Protein AF-A0A8H3EXA6-F1 (afdb_monomer_lite)

Structure (mmCIF, N/CA/C/O backbone):
data_AF-A0A8H3EXA6-F1
#
_entry.id   AF-A0A8H3EXA6-F1
#
loop_
_atom_site.group_PDB
_atom_site.id
_atom_site.type_symbol
_atom_site.label_atom_id
_atom_site.label_alt_id
_atom_site.label_comp_id
_atom_site.label_asym_id
_atom_site.label_entity_id
_atom_site.label_seq_id
_atom_site.pdbx_PDB_ins_code
_atom_site.Cartn_x
_atom_site.Cartn_y
_atom_site.Cartn_z
_atom_site.occupancy
_atom_site.B_iso_or_equiv
_atom_site.auth_seq_id
_atom_site.auth_comp_id
_atom_site.auth_asym_id
_atom_site.auth_atom_id
_atom_site.pdbx_PDB_model_num
ATOM 1 N N . MET A 1 1 ? -8.637 46.017 -9.988 1.00 71.31 1 MET A N 1
ATOM 2 C CA . MET A 1 1 ? -8.232 44.598 -10.083 1.00 71.31 1 MET A CA 1
ATOM 3 C C . MET A 1 1 ? -7.033 44.408 -9.178 1.00 71.31 1 MET A C 1
ATOM 5 O O . MET A 1 1 ? -6.119 45.216 -9.263 1.00 71.31 1 MET A O 1
ATOM 9 N N . VAL A 1 2 ? -7.068 43.438 -8.267 1.00 76.19 2 VAL A N 1
ATOM 10 C CA . VAL A 1 2 ? -5.935 43.181 -7.367 1.00 76.19 2 VAL A CA 1
ATOM 11 C C . VAL A 1 2 ? -4.898 42.366 -8.150 1.00 76.19 2 VAL A C 1
ATOM 13 O O . VAL A 1 2 ? -5.297 41.409 -8.817 1.00 76.19 2 VAL A O 1
ATOM 16 N N . PRO A 1 3 ? -3.605 42.734 -8.146 1.00 82.25 3 PRO A N 1
ATOM 17 C CA . PRO A 1 3 ? -2.588 41.940 -8.822 1.00 82.25 3 PRO A CA 1
ATOM 18 C C . PRO A 1 3 ? -2.504 40.550 -8.184 1.00 82.25 3 PRO A C 1
ATOM 20 O O . PRO A 1 3 ? -2.522 40.419 -6.962 1.00 82.25 3 PRO A O 1
ATOM 23 N N . VAL A 1 4 ? -2.382 39.509 -9.015 1.00 78.12 4 VAL A N 1
ATOM 24 C CA . VAL A 1 4 ? -2.329 38.100 -8.574 1.00 78.12 4 VAL A CA 1
ATOM 25 C C . VAL A 1 4 ? -1.235 37.872 -7.525 1.00 78.12 4 VAL A C 1
ATOM 27 O O . VAL A 1 4 ? -1.419 37.081 -6.608 1.00 78.12 4 VAL A O 1
ATOM 30 N N . ALA A 1 5 ? -0.132 38.620 -7.598 1.00 75.12 5 ALA A N 1
ATOM 31 C CA . ALA A 1 5 ? 0.960 38.554 -6.630 1.00 75.12 5 ALA A CA 1
ATOM 32 C C . ALA A 1 5 ? 0.529 38.876 -5.185 1.00 75.12 5 ALA A C 1
ATOM 34 O O . ALA A 1 5 ? 1.100 38.325 -4.252 1.00 75.12 5 ALA A O 1
ATOM 35 N N . SER A 1 6 ? -0.495 39.711 -4.986 1.00 77.88 6 SER A N 1
ATOM 36 C CA . SER A 1 6 ? -1.041 40.023 -3.656 1.00 77.88 6 SER A CA 1
ATOM 37 C C . SER A 1 6 ? -2.004 38.957 -3.125 1.00 77.88 6 SER A C 1
ATOM 39 O O . SER A 1 6 ? -2.400 39.026 -1.966 1.00 77.88 6 SER A O 1
ATOM 41 N N . LEU A 1 7 ? -2.393 37.986 -3.959 1.00 82.56 7 LEU A N 1
ATOM 42 C CA . LEU A 1 7 ? -3.154 36.799 -3.551 1.00 82.56 7 LEU A CA 1
ATOM 43 C C . LEU A 1 7 ? -2.235 35.641 -3.134 1.00 82.56 7 LEU A C 1
ATOM 45 O O . LEU A 1 7 ? -2.719 34.622 -2.645 1.00 82.56 7 LEU A O 1
ATOM 49 N N . LEU A 1 8 ? -0.924 35.770 -3.355 1.00 84.75 8 LEU A N 1
ATOM 50 C CA . LEU A 1 8 ? 0.058 34.774 -2.949 1.00 84.75 8 LEU A CA 1
ATOM 51 C C . LEU A 1 8 ? 0.573 35.090 -1.546 1.00 84.75 8 LEU A C 1
ATOM 53 O O . LEU A 1 8 ? 0.820 36.242 -1.194 1.00 84.75 8 LEU A O 1
ATOM 57 N N . ASN A 1 9 ? 0.770 34.038 -0.754 1.00 81.44 9 ASN A N 1
ATOM 58 C CA . ASN A 1 9 ? 1.455 34.156 0.525 1.00 81.44 9 ASN A CA 1
ATOM 59 C C . ASN A 1 9 ? 2.900 34.629 0.286 1.00 81.44 9 ASN A C 1
ATOM 61 O O . ASN A 1 9 ? 3.540 34.139 -0.652 1.00 81.44 9 ASN A O 1
ATOM 65 N N . PRO A 1 10 ? 3.427 35.555 1.108 1.00 79.56 10 PRO A N 1
ATOM 66 C CA . PRO A 1 10 ? 4.799 36.024 0.965 1.00 79.56 10 PRO A CA 1
ATOM 67 C C . PRO A 1 10 ? 5.767 34.842 1.053 1.00 79.56 10 PRO A C 1
ATOM 69 O O . PRO A 1 10 ? 5.550 33.906 1.828 1.00 79.56 10 PRO A O 1
ATOM 72 N N . ALA A 1 11 ? 6.830 34.884 0.246 1.00 69.69 11 ALA A N 1
ATOM 73 C CA . ALA A 1 11 ? 7.863 33.861 0.288 1.00 69.69 11 ALA A CA 1
ATOM 74 C C . ALA A 1 11 ? 8.420 33.768 1.720 1.00 69.69 11 ALA A C 1
ATOM 76 O O . ALA A 1 11 ? 8.710 34.810 2.320 1.00 69.69 11 ALA A O 1
ATOM 77 N N . PRO A 1 12 ? 8.548 32.556 2.293 1.00 71.00 12 PRO A N 1
ATOM 78 C CA . PRO A 1 12 ? 9.192 32.415 3.586 1.00 71.00 12 PRO A CA 1
ATOM 79 C C . PRO A 1 12 ? 10.619 32.971 3.483 1.00 71.00 12 PRO A C 1
ATOM 81 O O . PRO A 1 12 ? 11.254 32.803 2.435 1.00 71.00 12 PRO A O 1
ATOM 84 N N . PRO A 1 13 ? 11.132 33.638 4.534 1.00 69.06 13 PRO A N 1
ATOM 85 C CA . PRO A 1 13 ? 12.526 34.049 4.553 1.00 69.06 13 PRO A CA 1
ATOM 86 C C . PRO A 1 13 ? 13.393 32.816 4.286 1.00 69.06 13 PRO A C 1
ATOM 88 O O . PRO A 1 13 ? 13.148 31.742 4.839 1.00 69.06 13 PRO A O 1
ATOM 91 N N . SER A 1 14 ? 14.352 32.965 3.375 1.00 58.19 14 SER A N 1
ATOM 92 C CA . SER A 1 14 ? 15.319 31.935 3.011 1.00 58.19 14 SER A CA 1
ATOM 93 C C . SER A 1 14 ? 15.892 31.289 4.272 1.00 58.19 14 SER A C 1
ATOM 95 O O . SER A 1 14 ? 16.353 31.992 5.169 1.00 58.19 14 SER A O 1
ATOM 97 N N . PHE A 1 15 ? 15.809 29.956 4.337 1.00 57.06 15 PHE A N 1
ATOM 98 C CA . PHE A 1 15 ? 16.314 29.105 5.415 1.00 57.06 15 PHE A CA 1
ATOM 99 C C . PHE A 1 15 ? 17.844 29.199 5.517 1.00 57.06 15 PHE A C 1
ATOM 101 O O . PHE A 1 15 ? 18.567 28.277 5.152 1.00 57.06 15 PHE A O 1
ATOM 108 N N . GLU A 1 16 ? 18.350 30.312 6.021 1.00 53.56 16 GLU A N 1
ATOM 109 C CA . GLU A 1 16 ? 19.692 30.401 6.576 1.00 53.56 16 GLU A CA 1
ATOM 110 C C . GLU A 1 16 ? 19.510 30.189 8.083 1.00 53.56 16 GLU A C 1
ATOM 112 O O . GLU A 1 16 ? 18.980 31.055 8.774 1.00 53.56 16 GLU A O 1
ATOM 117 N N . SER A 1 17 ? 19.896 29.011 8.580 1.00 52.22 17 SER A N 1
ATOM 118 C CA . SER A 1 17 ? 19.730 28.539 9.966 1.00 52.22 17 SER A CA 1
ATOM 119 C C . SER A 1 17 ? 18.409 27.810 10.257 1.00 52.22 17 SER A C 1
ATOM 121 O O . SER A 1 17 ? 17.435 28.349 10.783 1.00 52.22 17 SER A O 1
ATOM 123 N N . PHE A 1 18 ? 18.398 26.508 9.961 1.00 50.44 18 PHE A N 1
ATOM 124 C CA . PHE A 1 18 ? 17.540 25.583 10.696 1.00 50.44 18 PHE A CA 1
ATOM 125 C C . PHE A 1 18 ? 17.992 25.588 12.167 1.00 50.44 18 PHE A C 1
ATOM 127 O O . PHE A 1 18 ? 19.180 25.375 12.411 1.00 50.44 18 PHE A O 1
ATOM 134 N N . PRO A 1 19 ? 17.104 25.797 13.155 1.00 49.91 19 PRO A N 1
ATOM 135 C CA . PRO A 1 19 ? 17.483 25.622 14.549 1.00 49.91 19 PRO A CA 1
ATOM 136 C C . PRO A 1 19 ? 17.874 24.158 14.779 1.00 49.91 19 PRO A C 1
ATOM 138 O O . PRO A 1 19 ? 17.102 23.240 14.495 1.00 49.91 19 PRO A O 1
ATOM 141 N N . GLU A 1 20 ? 19.093 23.949 15.270 1.00 48.94 20 GLU A N 1
ATOM 142 C CA . GLU A 1 20 ? 19.614 22.648 15.674 1.00 48.94 20 GLU A CA 1
ATOM 143 C C . GLU A 1 20 ? 18.756 22.118 16.830 1.00 48.94 20 GLU A C 1
ATOM 145 O O . GLU A 1 20 ? 18.768 22.643 17.945 1.00 48.94 20 GLU A O 1
ATOM 150 N N . TYR A 1 21 ? 17.927 21.112 16.550 1.00 54.78 21 TYR A N 1
ATOM 151 C CA . TYR A 1 21 ? 17.109 20.480 17.577 1.00 54.78 21 TYR A CA 1
ATOM 152 C C . TYR A 1 21 ? 18.024 19.661 18.497 1.00 54.78 21 TYR A C 1
ATOM 154 O O . TYR A 1 21 ? 18.748 18.796 17.997 1.00 54.78 21 TYR A O 1
ATOM 162 N N . PRO A 1 22 ? 17.990 19.857 19.829 1.00 55.69 22 PRO A N 1
ATOM 163 C CA . PRO A 1 22 ? 18.789 19.041 20.728 1.00 55.69 22 PRO A CA 1
ATOM 164 C C . PRO A 1 22 ? 18.318 17.584 20.656 1.00 55.69 22 PRO A C 1
ATOM 166 O O . PRO A 1 22 ? 17.156 17.267 20.925 1.00 55.69 22 PRO A O 1
ATOM 169 N N . THR A 1 23 ? 19.236 16.686 20.301 1.00 56.25 23 THR A N 1
ATOM 170 C CA . THR A 1 23 ? 19.060 15.234 20.424 1.00 56.25 23 THR A CA 1
ATOM 171 C C . THR A 1 23 ? 18.656 14.885 21.861 1.00 56.25 23 THR A C 1
ATOM 173 O O . THR A 1 23 ? 19.357 15.287 22.794 1.00 56.25 23 THR A O 1
ATOM 176 N N . PRO A 1 24 ? 17.561 14.137 22.090 1.00 52.22 24 PRO A N 1
ATOM 177 C CA . PRO A 1 24 ? 17.195 13.731 23.440 1.00 52.22 24 PRO A CA 1
ATOM 178 C C . PRO A 1 24 ? 18.266 12.784 24.014 1.00 52.22 24 PRO A C 1
ATOM 180 O O . PRO A 1 24 ? 18.780 11.929 23.287 1.00 52.22 24 PRO A O 1
ATOM 183 N N . PRO A 1 25 ? 18.611 12.895 25.310 1.00 51.09 25 PRO A N 1
ATOM 184 C CA . PRO A 1 25 ? 19.622 12.041 25.912 1.00 51.09 25 PRO A CA 1
ATOM 185 C C . PRO A 1 25 ? 19.154 10.582 25.925 1.00 51.09 25 PRO A C 1
ATOM 187 O O . PRO A 1 25 ? 18.047 10.256 26.357 1.00 51.09 25 PRO A O 1
ATOM 190 N N . PHE A 1 26 ? 20.034 9.695 25.465 1.00 52.53 26 PHE A N 1
ATOM 191 C CA . PHE A 1 26 ? 19.864 8.248 25.524 1.00 52.53 26 PHE A CA 1
ATOM 192 C C . PHE A 1 26 ? 19.722 7.822 26.999 1.00 52.53 26 PHE A C 1
ATOM 194 O O . PHE A 1 26 ? 20.678 7.915 27.774 1.00 52.53 26 PHE A O 1
ATOM 201 N N . MET A 1 27 ? 18.531 7.386 27.425 1.00 51.19 27 MET A N 1
ATOM 202 C CA . MET A 1 27 ? 18.330 6.878 28.787 1.00 51.19 27 MET A CA 1
ATOM 203 C C . MET A 1 27 ? 19.130 5.583 28.974 1.00 51.19 27 MET A C 1
ATOM 205 O O . MET A 1 27 ? 18.858 4.564 28.340 1.00 51.19 27 MET A O 1
ATOM 209 N N . LYS A 1 28 ? 20.114 5.605 29.875 1.00 49.97 28 LYS A N 1
ATOM 210 C CA . LYS A 1 28 ? 20.800 4.398 30.346 1.00 49.97 28 LYS A CA 1
ATOM 211 C C . LYS A 1 28 ? 19.838 3.630 31.258 1.00 49.97 28 LYS A C 1
ATOM 213 O O . LYS A 1 28 ? 19.531 4.088 32.356 1.00 49.97 28 LYS A O 1
ATOM 218 N N . TYR A 1 29 ? 19.348 2.476 30.811 1.00 46.06 29 TYR A N 1
ATOM 219 C CA . TYR A 1 29 ? 18.525 1.598 31.643 1.00 46.06 29 TYR A CA 1
ATOM 220 C C . TYR A 1 29 ? 19.384 0.962 32.744 1.00 46.06 29 TYR A C 1
ATOM 222 O O . TYR A 1 29 ? 20.254 0.133 32.478 1.00 46.06 29 TYR A O 1
ATOM 230 N N . SER A 1 30 ? 19.134 1.370 33.988 1.00 49.12 30 SER A N 1
ATOM 231 C CA . SER A 1 30 ? 19.642 0.710 35.191 1.00 49.12 30 SER A CA 1
ATOM 232 C C . SER A 1 30 ? 19.033 -0.692 35.297 1.00 49.12 30 SER A C 1
ATOM 234 O O . SER A 1 30 ? 17.814 -0.849 35.220 1.00 49.12 30 SER A O 1
ATOM 236 N N . LYS A 1 31 ? 19.872 -1.724 35.451 1.00 52.12 31 LYS A N 1
ATOM 237 C CA . LYS A 1 31 ? 19.420 -3.096 35.713 1.00 52.12 31 LYS A CA 1
ATOM 238 C C . LYS A 1 31 ? 18.957 -3.184 37.167 1.00 52.12 31 LYS A C 1
ATOM 240 O O . LYS A 1 31 ? 19.785 -3.298 38.065 1.00 52.12 31 LYS A O 1
ATOM 245 N N . GLN A 1 32 ? 17.649 -3.147 37.396 1.00 45.94 32 GLN A N 1
ATOM 246 C CA . GLN A 1 32 ? 17.049 -3.519 38.678 1.00 45.94 32 GLN A CA 1
ATOM 247 C C . GLN A 1 32 ? 16.151 -4.754 38.516 1.00 45.94 32 GLN A C 1
ATOM 249 O O . GLN A 1 32 ? 15.591 -5.001 37.450 1.00 45.94 32 GLN A O 1
ATOM 254 N N . SER A 1 33 ? 16.144 -5.552 39.583 1.00 53.28 33 SER A N 1
ATOM 255 C CA . SER A 1 33 ? 15.627 -6.914 39.775 1.00 53.28 33 SER A CA 1
ATOM 256 C C . SER A 1 33 ? 14.173 -7.154 39.321 1.00 53.28 33 SER A C 1
ATOM 258 O O . SER A 1 33 ? 13.405 -6.204 39.166 1.00 53.28 33 SER A O 1
ATOM 260 N N . PRO A 1 34 ? 13.763 -8.423 39.094 1.00 48.34 34 PRO A N 1
ATOM 261 C CA . PRO A 1 34 ? 12.475 -8.718 38.474 1.00 48.34 34 PRO A CA 1
ATOM 262 C C . PRO A 1 34 ? 11.301 -8.507 39.454 1.00 48.34 34 PRO A C 1
ATOM 264 O O . PRO A 1 34 ? 11.339 -9.045 40.562 1.00 48.34 34 PRO A O 1
ATOM 267 N N . PRO A 1 35 ? 10.237 -7.774 39.065 1.00 49.78 35 PRO A N 1
ATOM 268 C CA . PRO A 1 35 ? 8.983 -7.715 39.814 1.00 49.78 35 PRO A CA 1
ATOM 269 C C . PRO A 1 35 ? 8.056 -8.908 39.472 1.00 49.78 35 PRO A C 1
ATOM 271 O O . PRO A 1 35 ? 8.279 -9.588 38.465 1.00 49.78 35 PRO A O 1
ATOM 274 N N . PRO A 1 36 ? 7.013 -9.180 40.285 1.00 50.16 36 PRO A N 1
ATOM 275 C CA . PRO A 1 36 ? 6.183 -10.379 40.163 1.00 50.16 36 PRO A CA 1
ATOM 276 C C . PRO A 1 36 ? 5.363 -10.405 38.865 1.00 50.16 36 PRO A C 1
ATOM 278 O O . PRO A 1 36 ? 4.999 -9.361 38.321 1.00 50.16 36 PRO A O 1
ATOM 281 N N . LEU A 1 37 ? 5.055 -11.623 38.408 1.00 59.06 37 LEU A N 1
ATOM 282 C CA . LEU A 1 37 ? 4.316 -11.972 37.188 1.00 59.06 37 LEU A CA 1
ATOM 283 C C . LEU A 1 37 ? 3.014 -11.164 37.026 1.00 59.06 37 LEU A C 1
ATOM 285 O O . LEU A 1 37 ? 1.961 -11.526 37.546 1.00 59.06 37 LEU A O 1
ATOM 289 N N . ALA A 1 38 ? 3.081 -10.074 36.262 1.00 57.44 38 ALA A N 1
ATOM 290 C CA . ALA A 1 38 ? 1.904 -9.380 35.755 1.00 57.44 38 ALA A CA 1
ATOM 291 C C . ALA A 1 38 ? 1.280 -10.184 34.594 1.00 57.44 38 ALA A C 1
ATOM 293 O O . ALA A 1 38 ? 2.021 -10.806 33.825 1.00 57.44 38 ALA A O 1
ATOM 294 N N . PRO A 1 39 ? -0.057 -10.151 34.414 1.00 57.31 39 PRO A N 1
ATOM 295 C CA . PRO A 1 39 ? -0.713 -10.784 33.270 1.00 57.31 39 PRO A CA 1
ATOM 296 C C . PRO A 1 39 ? -0.122 -10.248 31.957 1.00 57.31 39 PRO A C 1
ATOM 298 O O . PRO A 1 39 ? 0.279 -9.077 31.913 1.00 57.31 39 PRO A O 1
ATOM 301 N N . PRO A 1 40 ? -0.056 -11.062 30.883 1.00 55.97 40 PRO A N 1
ATOM 302 C CA . PRO A 1 40 ? 0.601 -10.668 29.646 1.00 55.97 40 PRO A CA 1
ATOM 303 C C . PRO A 1 40 ? -0.062 -9.401 29.109 1.00 55.97 40 PRO A C 1
ATOM 305 O O . PRO A 1 40 ? -1.196 -9.409 28.623 1.00 55.97 40 PRO A O 1
ATOM 308 N N . LYS A 1 41 ? 0.654 -8.277 29.224 1.00 60.09 41 LYS A N 1
ATOM 309 C CA . LYS A 1 41 ? 0.274 -7.026 28.576 1.00 60.09 41 LYS A CA 1
ATOM 310 C C . LYS A 1 41 ? 0.197 -7.348 27.092 1.00 60.09 41 LYS A C 1
ATOM 312 O O . LYS A 1 41 ? 1.217 -7.702 26.507 1.00 60.09 41 LYS A O 1
ATOM 317 N N . LYS A 1 42 ? -1.001 -7.249 26.501 1.00 61.06 42 LYS A N 1
ATOM 318 C CA . LYS A 1 42 ? -1.195 -7.352 25.049 1.00 61.06 42 LYS A CA 1
ATOM 319 C C . LYS A 1 42 ? -0.138 -6.463 24.406 1.00 61.06 42 LYS A C 1
ATOM 321 O O . LYS A 1 42 ? -0.187 -5.243 24.581 1.00 61.06 42 LYS A O 1
ATOM 326 N N . GLN A 1 43 ? 0.859 -7.073 23.765 1.00 59.25 43 GLN A N 1
ATOM 327 C CA . GLN A 1 43 ? 1.923 -6.323 23.121 1.00 59.25 43 GLN A CA 1
ATOM 328 C C . GLN A 1 43 ? 1.241 -5.399 22.120 1.00 59.25 43 GLN A C 1
ATOM 330 O O . GLN A 1 43 ? 0.536 -5.853 21.218 1.00 59.25 43 GLN A O 1
ATOM 335 N N . LYS A 1 44 ? 1.375 -4.087 22.340 1.00 57.81 44 LYS A N 1
ATOM 336 C CA . LYS A 1 44 ? 0.961 -3.093 21.359 1.00 57.81 44 LYS A CA 1
ATOM 337 C C . LYS A 1 44 ? 1.806 -3.380 20.129 1.00 57.81 44 LYS A C 1
ATOM 339 O O . LYS A 1 44 ? 2.991 -3.067 20.121 1.00 57.81 44 LYS A O 1
ATOM 344 N N . MET A 1 45 ? 1.194 -4.038 19.149 1.00 51.97 45 MET A N 1
ATOM 345 C CA . MET A 1 45 ? 1.766 -4.239 17.825 1.00 51.97 45 MET A CA 1
ATOM 346 C C . MET A 1 45 ? 2.312 -2.881 17.387 1.00 51.97 45 MET A C 1
ATOM 348 O O . MET A 1 45 ? 1.576 -1.886 17.396 1.00 51.97 45 MET A O 1
ATOM 352 N N . SER A 1 46 ? 3.615 -2.807 17.124 1.00 56.56 46 SER A N 1
ATOM 353 C CA . SER A 1 46 ? 4.226 -1.574 16.652 1.00 56.56 46 SER A CA 1
ATOM 354 C C . SER A 1 46 ? 3.490 -1.157 15.382 1.00 56.56 46 SER A C 1
ATOM 356 O O . SER A 1 46 ? 3.248 -1.956 14.479 1.00 56.56 46 SER A O 1
ATOM 358 N N . LYS A 1 47 ? 3.080 0.110 15.320 1.00 60.19 47 LYS A N 1
ATOM 359 C CA . LYS A 1 47 ? 2.268 0.642 14.216 1.00 60.19 47 LYS A CA 1
ATOM 360 C C . LYS A 1 47 ? 2.977 0.559 12.850 1.00 60.19 47 LYS A C 1
ATOM 362 O O . LYS A 1 47 ? 2.330 0.756 11.830 1.00 60.19 47 LYS A O 1
ATOM 367 N N . ALA A 1 48 ? 4.278 0.259 12.859 1.00 55.91 48 ALA A N 1
ATOM 368 C CA . ALA A 1 48 ? 5.153 0.130 11.701 1.00 55.91 48 ALA A CA 1
ATOM 369 C C . ALA A 1 48 ? 5.247 -1.298 11.127 1.00 55.91 48 ALA A C 1
ATOM 371 O O . ALA A 1 48 ? 5.745 -1.457 10.020 1.00 55.91 48 ALA A O 1
ATOM 372 N N . ALA A 1 49 ? 4.779 -2.337 11.829 1.00 65.12 49 ALA A N 1
ATOM 373 C CA . ALA A 1 49 ? 4.845 -3.698 11.299 1.00 65.12 49 ALA A CA 1
ATOM 374 C C . ALA A 1 49 ? 3.669 -3.967 10.345 1.00 65.12 49 ALA A C 1
ATOM 376 O O . ALA A 1 49 ? 2.500 -3.983 10.753 1.00 65.12 49 ALA A O 1
ATOM 377 N N . ALA A 1 50 ? 3.967 -4.205 9.067 1.00 72.25 50 ALA A N 1
ATOM 378 C CA . ALA A 1 50 ? 2.972 -4.614 8.087 1.00 72.25 50 ALA A CA 1
ATOM 379 C C . ALA A 1 50 ? 2.432 -6.014 8.436 1.00 72.25 50 ALA A C 1
ATOM 381 O O . ALA A 1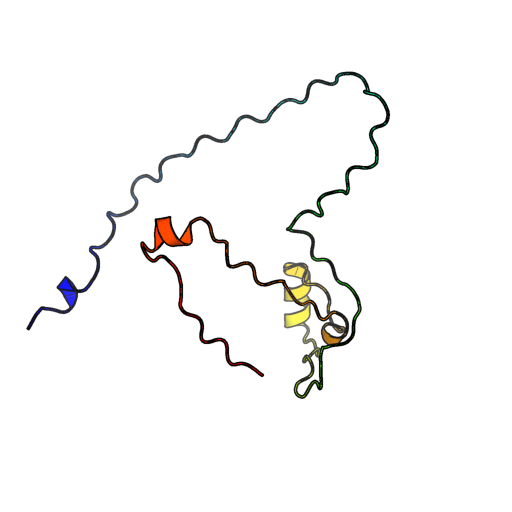 50 ? 3.092 -7.029 8.252 1.00 72.25 50 ALA A O 1
ATOM 382 N N . THR A 1 51 ? 1.223 -6.078 9.003 1.00 82.69 51 THR A N 1
ATOM 383 C CA . THR A 1 51 ? 0.530 -7.354 9.251 1.00 82.69 51 THR A CA 1
ATOM 384 C C . THR A 1 51 ? -0.289 -7.749 8.028 1.00 82.69 51 THR A C 1
ATOM 386 O O . THR A 1 51 ? -1.260 -7.049 7.703 1.00 82.69 51 THR A O 1
ATOM 389 N N . PHE A 1 52 ? 0.075 -8.870 7.409 1.00 86.12 52 PHE A N 1
ATOM 390 C CA . PHE A 1 52 ? -0.632 -9.488 6.290 1.00 86.12 52 PHE A CA 1
ATOM 391 C C . PHE A 1 52 ? -1.496 -10.637 6.808 1.00 86.12 52 PHE A C 1
ATOM 393 O O . PHE A 1 52 ? -0.988 -11.637 7.307 1.00 86.12 52 PHE A O 1
ATOM 400 N N . VAL A 1 53 ? -2.816 -10.481 6.723 1.00 89.00 53 VAL A N 1
ATOM 401 C CA . VAL A 1 53 ? -3.781 -11.513 7.122 1.00 89.00 53 VAL A CA 1
ATOM 402 C C . VAL A 1 53 ? -4.520 -11.954 5.872 1.00 89.00 53 VAL A C 1
ATOM 404 O O . VAL A 1 53 ? -5.093 -11.116 5.175 1.00 89.00 53 VAL A O 1
ATOM 407 N N . LYS A 1 54 ? -4.480 -13.256 5.577 1.00 91.94 54 LYS A N 1
ATOM 408 C CA . LYS A 1 54 ? -5.168 -13.819 4.416 1.00 91.94 54 LYS A CA 1
ATOM 409 C C . LYS A 1 54 ? -6.680 -13.676 4.596 1.00 91.94 54 LYS A C 1
ATOM 411 O O . LYS A 1 54 ? -7.207 -13.963 5.672 1.00 91.94 54 LYS A O 1
ATOM 416 N N . GLY A 1 55 ? -7.380 -13.230 3.561 1.00 90.69 55 GLY A N 1
ATOM 417 C CA . GLY A 1 55 ? -8.806 -12.930 3.643 1.00 90.69 55 GLY A CA 1
ATOM 418 C C . GLY A 1 55 ? -9.480 -12.846 2.282 1.00 90.69 55 GLY A C 1
ATOM 419 O O . GLY A 1 55 ? -8.831 -12.887 1.242 1.00 90.69 55 GLY A O 1
ATOM 420 N N . LYS A 1 56 ? -10.810 -12.731 2.292 1.00 91.12 56 LYS A N 1
ATOM 421 C CA . LYS A 1 56 ? -11.602 -12.518 1.076 1.00 91.12 56 LYS A CA 1
ATOM 422 C C . LYS A 1 56 ? -11.962 -11.034 0.942 1.00 91.12 56 LYS A C 1
ATOM 424 O O . LYS A 1 56 ? -12.310 -10.413 1.951 1.00 91.12 56 LYS A O 1
ATOM 429 N N . PRO A 1 57 ? -11.891 -10.458 -0.270 1.00 89.31 57 PRO A N 1
ATOM 430 C CA . PRO A 1 57 ? -12.332 -9.090 -0.509 1.00 89.31 57 PRO A CA 1
ATOM 431 C C . PRO A 1 57 ? -13.830 -8.946 -0.209 1.00 89.31 57 PRO A C 1
ATOM 433 O O . PRO A 1 57 ? -14.601 -9.903 -0.304 1.00 89.31 57 PRO A O 1
ATOM 436 N N . LYS A 1 58 ? -14.250 -7.739 0.183 1.00 88.75 58 LYS A N 1
ATOM 437 C CA . LYS A 1 58 ? -15.665 -7.440 0.430 1.00 88.75 58 LYS A CA 1
ATOM 438 C C . LYS A 1 58 ? -16.366 -7.158 -0.898 1.00 88.75 58 LYS A C 1
ATOM 440 O O . LYS A 1 58 ? -16.084 -6.144 -1.525 1.00 88.75 58 LYS A O 1
ATOM 445 N N . GLY A 1 59 ? -17.304 -8.021 -1.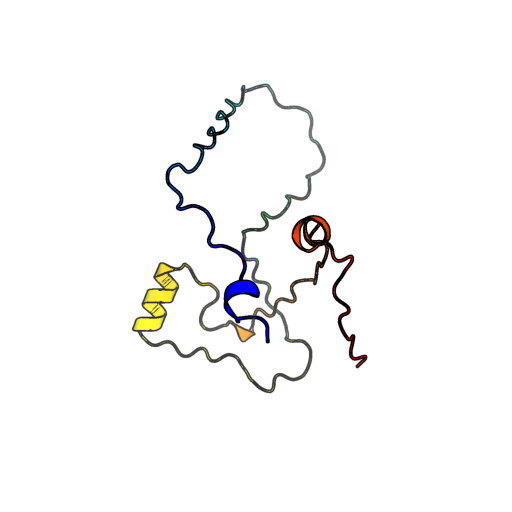279 1.00 90.25 59 GLY A N 1
ATOM 446 C CA . GLY A 1 59 ? -18.098 -7.867 -2.500 1.00 90.25 59 GLY A CA 1
ATOM 447 C C . GLY A 1 59 ? -17.414 -8.419 -3.753 1.00 90.25 59 GLY A C 1
ATOM 448 O O . GLY A 1 59 ? -16.418 -9.139 -3.678 1.00 90.25 59 GLY A O 1
ATOM 449 N N . LYS A 1 60 ? -17.990 -8.110 -4.918 1.00 93.81 60 LYS A N 1
ATOM 450 C CA . LYS A 1 60 ? -17.473 -8.552 -6.218 1.00 93.81 60 LYS A CA 1
ATOM 451 C C . LYS A 1 60 ? -16.256 -7.714 -6.617 1.00 93.81 60 LYS A C 1
ATOM 453 O O . LYS A 1 60 ? -16.315 -6.488 -6.603 1.00 93.81 60 LYS A O 1
ATOM 458 N N . VAL A 1 61 ? -15.172 -8.381 -7.010 1.00 91.25 61 VAL A N 1
ATOM 459 C CA . VAL A 1 61 ? -13.966 -7.734 -7.540 1.00 91.25 61 VAL A CA 1
ATOM 460 C C . VAL A 1 61 ? -14.077 -7.672 -9.058 1.00 91.25 61 VAL A C 1
ATOM 462 O O . VAL A 1 61 ? -14.002 -8.700 -9.723 1.00 91.25 61 VAL A O 1
ATOM 465 N N . ASN A 1 62 ? -14.276 -6.473 -9.601 1.00 95.12 62 ASN A N 1
ATOM 466 C CA . ASN A 1 62 ? -14.306 -6.263 -11.054 1.00 95.12 62 ASN A CA 1
ATOM 467 C C . ASN A 1 62 ? -12.901 -6.054 -11.641 1.00 95.12 62 ASN A C 1
ATOM 469 O O . ASN A 1 62 ? -12.686 -6.323 -12.816 1.00 95.12 62 ASN A O 1
ATOM 473 N N . TYR A 1 63 ? -11.953 -5.602 -10.815 1.00 92.81 63 TYR A N 1
ATOM 474 C CA . TYR A 1 63 ? -10.577 -5.305 -11.206 1.00 92.81 63 TYR A CA 1
ATOM 475 C C . TYR A 1 63 ? -9.619 -6.026 -10.251 1.00 92.81 63 TYR A C 1
ATOM 477 O O . TYR A 1 63 ? -9.411 -5.550 -9.131 1.00 92.81 63 TYR A O 1
ATOM 485 N N . PRO A 1 64 ? -9.106 -7.210 -10.624 1.00 90.81 64 PRO A N 1
ATOM 486 C CA . PRO A 1 64 ? -8.132 -7.918 -9.807 1.00 90.81 64 PRO A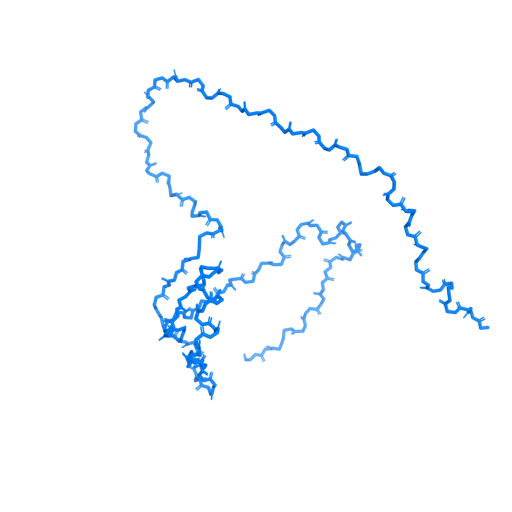 CA 1
ATOM 487 C C . PRO A 1 64 ? -6.769 -7.201 -9.831 1.00 90.81 64 PRO A C 1
ATOM 489 O O . PRO A 1 64 ? -6.481 -6.470 -10.781 1.00 90.81 64 PRO A O 1
ATOM 492 N N . PRO A 1 65 ? -5.916 -7.405 -8.811 1.00 90.69 65 PRO A N 1
ATOM 493 C CA . PRO A 1 65 ? -4.547 -6.900 -8.830 1.00 90.69 65 PRO A CA 1
ATOM 494 C C . PRO A 1 65 ? -3.763 -7.448 -10.026 1.00 90.69 65 PRO A C 1
ATOM 496 O O . PRO A 1 65 ? -3.856 -8.631 -10.350 1.00 90.69 65 PRO A O 1
ATOM 499 N N . TYR A 1 66 ? -2.978 -6.585 -10.667 1.00 90.62 66 TYR A N 1
ATOM 500 C CA . TYR A 1 66 ? -2.005 -6.991 -11.674 1.00 90.62 66 TYR A CA 1
ATOM 501 C C . TYR A 1 66 ? -0.701 -7.379 -10.972 1.00 90.62 66 TYR A C 1
ATOM 503 O O . TYR A 1 66 ? -0.126 -6.565 -10.254 1.00 90.62 66 TYR A O 1
ATOM 511 N N . GLU A 1 67 ? -0.264 -8.626 -11.141 1.00 88.06 67 GLU A N 1
ATOM 512 C CA . GLU A 1 67 ? 0.833 -9.212 -10.352 1.00 88.06 67 GLU A CA 1
ATOM 513 C C . GLU A 1 67 ? 2.005 -9.728 -11.203 1.00 88.06 67 GLU A C 1
ATOM 515 O O . GLU A 1 67 ? 2.934 -10.329 -10.666 1.00 88.06 67 GLU A O 1
ATOM 520 N N . ILE A 1 68 ? 1.985 -9.492 -12.519 1.00 87.19 68 ILE A N 1
ATOM 521 C CA . ILE A 1 68 ? 3.104 -9.835 -13.405 1.00 87.19 68 ILE A CA 1
ATOM 522 C C . ILE A 1 68 ? 4.299 -8.949 -13.044 1.00 87.19 68 ILE A C 1
ATOM 524 O O . ILE A 1 68 ? 4.142 -7.740 -12.867 1.00 87.19 68 ILE A O 1
ATOM 528 N N . GLN A 1 69 ? 5.478 -9.559 -12.920 1.00 82.75 69 GLN A N 1
ATOM 529 C CA . GLN A 1 69 ? 6.709 -8.860 -12.566 1.00 82.75 69 GLN A CA 1
ATOM 530 C C . GLN A 1 69 ? 7.724 -8.945 -13.689 1.00 82.75 69 GLN A C 1
ATOM 532 O O . GLN A 1 69 ? 8.092 -10.040 -14.111 1.00 82.75 69 GLN A O 1
ATOM 537 N N . ASP A 1 70 ? 8.206 -7.777 -14.093 1.00 90.75 70 ASP A N 1
ATOM 538 C CA . ASP A 1 70 ? 9.406 -7.648 -14.903 1.00 90.75 70 ASP A CA 1
ATOM 539 C C . ASP A 1 70 ? 10.639 -7.613 -13.989 1.00 90.75 70 ASP A C 1
ATOM 541 O O . ASP A 1 70 ? 10.555 -7.274 -12.804 1.00 90.75 70 ASP A O 1
ATOM 545 N N . GLU A 1 71 ? 11.806 -7.927 -14.546 1.00 90.19 71 GLU A N 1
ATOM 546 C CA . GLU A 1 71 ? 13.075 -7.974 -13.807 1.00 90.19 71 GLU A CA 1
ATOM 547 C C . GLU A 1 71 ? 13.402 -6.637 -13.115 1.00 90.19 71 GLU A C 1
ATOM 549 O O . GLU A 1 71 ? 13.829 -6.612 -11.961 1.00 90.19 71 GLU A O 1
ATOM 554 N N . ALA A 1 72 ? 13.097 -5.512 -13.773 1.00 91.00 72 ALA A N 1
ATOM 555 C CA . ALA A 1 72 ? 13.260 -4.178 -13.197 1.00 91.00 72 ALA A CA 1
ATOM 556 C C . ALA A 1 72 ? 12.359 -3.955 -11.968 1.00 91.00 72 ALA A C 1
ATOM 558 O O . ALA A 1 72 ? 12.804 -3.423 -10.952 1.00 91.00 72 ALA A O 1
ATOM 559 N N . THR A 1 73 ? 11.101 -4.400 -12.030 1.00 88.19 73 THR A N 1
ATOM 560 C CA . THR A 1 73 ? 10.142 -4.262 -10.925 1.00 88.19 73 THR A CA 1
ATOM 561 C C . THR A 1 73 ? 10.516 -5.160 -9.746 1.00 88.19 73 THR A C 1
ATOM 563 O O . THR A 1 73 ? 10.388 -4.750 -8.593 1.00 88.19 73 THR A O 1
ATOM 566 N N . ALA A 1 74 ? 11.023 -6.366 -10.015 1.00 90.00 74 ALA A N 1
ATOM 567 C CA . ALA A 1 74 ? 11.508 -7.273 -8.977 1.00 90.00 74 ALA A CA 1
ATOM 568 C C . ALA A 1 74 ? 12.702 -6.680 -8.201 1.00 90.00 74 ALA A C 1
ATOM 570 O O . ALA A 1 74 ? 12.726 -6.752 -6.971 1.00 90.00 74 ALA A O 1
ATOM 571 N N . ALA A 1 75 ? 13.640 -6.024 -8.894 1.00 92.62 75 ALA A N 1
ATOM 572 C CA . ALA A 1 75 ? 14.782 -5.362 -8.261 1.00 92.62 75 ALA A CA 1
ATOM 5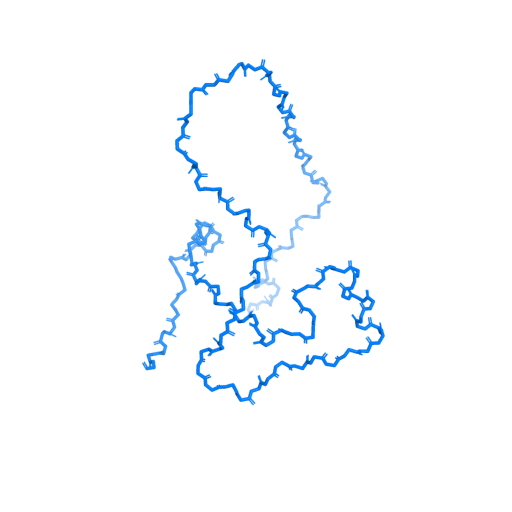73 C C . ALA A 1 75 ? 14.355 -4.204 -7.338 1.00 92.62 75 ALA A C 1
ATOM 575 O O . ALA A 1 75 ? 14.886 -4.041 -6.236 1.00 92.62 75 ALA A O 1
ATOM 576 N N . GLU A 1 76 ? 13.367 -3.405 -7.749 1.00 92.56 76 GLU A N 1
ATOM 577 C CA . GLU A 1 76 ? 12.825 -2.339 -6.898 1.00 92.56 76 GLU A CA 1
ATOM 578 C C . GLU A 1 76 ? 12.096 -2.894 -5.674 1.00 92.56 76 GLU A C 1
ATOM 580 O O . GLU A 1 76 ? 12.246 -2.375 -4.566 1.00 92.56 76 GLU A O 1
ATOM 585 N N . HIS A 1 77 ? 11.333 -3.968 -5.849 1.00 90.94 77 HIS A N 1
ATOM 586 C CA . HIS A 1 77 ? 10.650 -4.628 -4.749 1.00 90.94 77 HIS A CA 1
ATOM 587 C C . HIS A 1 77 ? 11.606 -5.132 -3.667 1.00 90.94 77 HIS A C 1
ATOM 589 O O . HIS A 1 77 ? 11.327 -4.935 -2.482 1.00 90.94 77 HIS A O 1
ATOM 595 N N . GLU A 1 78 ? 12.724 -5.744 -4.063 1.00 90.25 78 GLU A N 1
ATOM 596 C CA . GLU A 1 78 ? 13.769 -6.177 -3.132 1.00 90.25 78 GLU A CA 1
ATOM 597 C C . GLU A 1 78 ? 14.388 -4.973 -2.415 1.00 90.25 78 GLU A C 1
ATOM 599 O O . GLU A 1 78 ? 14.467 -4.951 -1.187 1.00 90.25 78 GLU A O 1
ATOM 604 N N . LYS A 1 79 ? 14.728 -3.921 -3.168 1.00 93.75 79 LYS A N 1
ATOM 605 C CA . LYS A 1 79 ? 15.327 -2.692 -2.632 1.00 93.75 79 LYS A CA 1
ATOM 606 C C . LYS A 1 79 ? 14.469 -2.012 -1.559 1.00 93.75 79 LYS A C 1
ATOM 608 O O . LYS A 1 79 ? 15.017 -1.400 -0.644 1.00 93.75 79 LYS A O 1
ATOM 613 N N . PHE A 1 80 ? 13.146 -2.064 -1.689 1.00 90.69 80 PHE A N 1
ATOM 614 C CA . PHE A 1 80 ? 12.209 -1.415 -0.766 1.00 90.69 80 PHE A CA 1
ATOM 615 C C . PHE A 1 80 ? 11.517 -2.386 0.200 1.00 90.69 80 PHE A C 1
ATOM 617 O O . PHE A 1 80 ? 10.605 -1.969 0.915 1.00 90.69 80 PHE A O 1
ATOM 624 N N . GLU A 1 81 ? 11.930 -3.658 0.224 1.00 89.25 81 GLU A N 1
ATOM 625 C CA . GLU A 1 81 ? 11.352 -4.710 1.072 1.00 89.25 81 GLU A CA 1
ATOM 626 C C . GLU A 1 81 ? 9.816 -4.803 0.952 1.00 89.25 81 GLU A C 1
ATOM 628 O O . GLU A 1 81 ? 9.087 -5.006 1.931 1.00 89.25 81 GLU A O 1
ATOM 633 N N . VAL A 1 82 ? 9.294 -4.637 -0.268 1.00 88.12 82 VAL A N 1
ATOM 634 C CA . VAL A 1 82 ? 7.848 -4.629 -0.521 1.00 88.12 82 VAL A CA 1
ATOM 635 C C . VAL A 1 82 ? 7.283 -6.037 -0.353 1.00 88.12 82 VAL A C 1
ATOM 637 O O . VAL A 1 82 ? 7.762 -6.999 -0.946 1.00 88.12 82 VAL A O 1
ATOM 640 N N . GLN A 1 83 ? 6.223 -6.162 0.443 1.00 87.19 83 GLN A N 1
ATOM 641 C CA . GLN A 1 83 ? 5.520 -7.419 0.689 1.00 87.19 83 GLN A CA 1
ATOM 642 C C . GLN A 1 83 ? 4.002 -7.169 0.741 1.00 87.19 83 GLN A C 1
ATOM 644 O O . GLN A 1 83 ? 3.583 -6.096 1.188 1.00 87.19 83 GLN A O 1
ATOM 649 N N . PRO A 1 84 ? 3.154 -8.135 0.344 1.00 87.75 84 PRO A N 1
ATOM 650 C CA . PRO A 1 84 ? 3.469 -9.399 -0.313 1.00 87.75 84 PRO A CA 1
ATOM 651 C C . PRO A 1 84 ? 3.509 -9.240 -1.840 1.00 87.75 84 PRO A C 1
ATOM 653 O O . PRO A 1 84 ? 2.769 -8.448 -2.420 1.00 87.75 84 PRO A O 1
ATOM 656 N N . ILE A 1 85 ? 4.328 -10.051 -2.498 1.00 87.06 85 ILE A N 1
ATOM 657 C CA . ILE A 1 85 ? 4.496 -10.068 -3.955 1.00 87.06 85 ILE A CA 1
ATOM 658 C C . ILE A 1 85 ? 3.791 -11.287 -4.556 1.00 87.06 85 ILE A C 1
ATOM 660 O O . ILE A 1 85 ? 3.852 -12.378 -3.993 1.00 87.06 85 ILE A O 1
ATOM 664 N N . GLY A 1 86 ? 3.108 -11.107 -5.693 1.00 87.75 86 GLY A N 1
ATOM 665 C CA . GLY A 1 86 ? 2.498 -12.211 -6.450 1.00 87.75 86 GLY A CA 1
ATOM 666 C C . GLY A 1 86 ? 1.307 -12.893 -5.769 1.00 87.75 86 GLY A C 1
ATOM 667 O O . GLY A 1 86 ? 0.918 -13.986 -6.177 1.00 87.75 86 GLY A O 1
ATOM 668 N N . ARG A 1 87 ? 0.793 -12.299 -4.679 1.00 89.62 87 ARG A N 1
ATOM 669 C CA . ARG A 1 87 ? 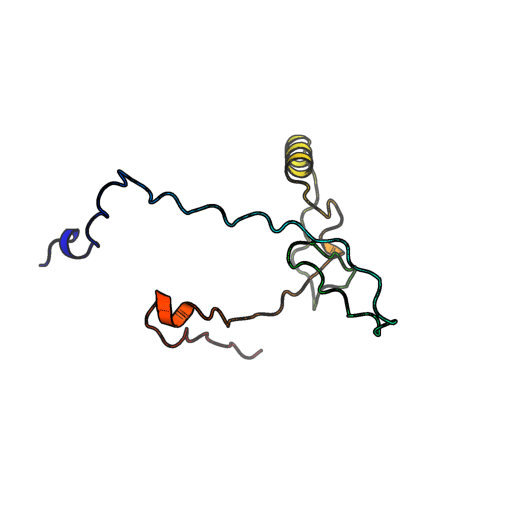-0.397 -12.745 -3.928 1.00 89.62 87 ARG A CA 1
ATOM 670 C C . ARG A 1 87 ? -1.141 -11.582 -3.274 1.00 89.62 87 ARG A C 1
ATOM 672 O O . ARG A 1 87 ? -1.787 -11.761 -2.243 1.00 89.62 87 ARG A O 1
ATOM 679 N N . ILE A 1 88 ? -1.036 -10.376 -3.824 1.00 90.19 88 ILE A N 1
ATOM 680 C CA . ILE A 1 88 ? -1.613 -9.148 -3.254 1.00 90.19 88 ILE A CA 1
ATOM 681 C C . ILE A 1 88 ? -3.121 -9.325 -3.036 1.00 90.19 88 ILE A C 1
ATOM 683 O O . ILE A 1 88 ? -3.649 -8.948 -1.985 1.00 90.19 88 ILE A O 1
ATOM 687 N N . GLY A 1 89 ? -3.804 -9.975 -3.984 1.00 90.31 89 GLY A N 1
ATOM 688 C CA . GLY A 1 89 ? -5.241 -10.249 -3.892 1.00 90.31 89 GLY A CA 1
ATOM 689 C C . GLY A 1 89 ? -5.665 -11.108 -2.692 1.00 90.31 89 GLY A C 1
ATOM 690 O O . GLY A 1 89 ? -6.820 -11.032 -2.269 1.00 90.31 89 GLY A O 1
ATOM 691 N N . GLU A 1 90 ? -4.755 -11.893 -2.106 1.00 92.19 90 GLU A N 1
ATOM 692 C CA . GLU A 1 90 ? -5.050 -12.761 -0.960 1.00 92.19 90 GLU A CA 1
ATOM 693 C C . GLU A 1 90 ? -5.075 -12.020 0.383 1.00 92.19 90 GLU A C 1
ATOM 695 O O . GLU A 1 90 ? -5.595 -12.560 1.365 1.00 92.19 90 GLU A O 1
ATOM 700 N N . TYR A 1 91 ? -4.534 -10.799 0.448 1.00 91.44 91 TYR A N 1
ATOM 701 C CA . TYR A 1 91 ? -4.345 -10.052 1.698 1.00 91.44 91 TYR A CA 1
ATOM 702 C C . TYR A 1 91 ? -5.120 -8.721 1.732 1.00 91.44 91 TYR A C 1
ATOM 704 O O . TYR A 1 91 ? -4.532 -7.664 1.982 1.00 91.44 91 TYR A O 1
ATOM 712 N N . PRO A 1 92 ? -6.452 -8.721 1.523 1.00 89.75 92 PRO A N 1
ATOM 713 C CA . PRO A 1 92 ? -7.236 -7.499 1.601 1.00 89.75 92 PRO A CA 1
ATOM 714 C C . PRO A 1 92 ? -7.277 -6.975 3.045 1.00 89.75 92 PRO A C 1
ATOM 716 O O . PRO A 1 92 ? -7.757 -7.649 3.959 1.00 89.75 92 PRO A O 1
ATOM 719 N N . LYS A 1 93 ? -6.827 -5.732 3.258 1.00 86.56 93 LYS A N 1
ATOM 720 C CA . LYS A 1 93 ? -6.831 -5.078 4.574 1.00 86.56 93 LYS A CA 1
ATOM 721 C C . LYS A 1 93 ? -7.626 -3.780 4.544 1.00 86.56 93 LYS A C 1
ATOM 723 O O . LYS A 1 93 ? -7.233 -2.806 3.910 1.00 86.56 93 LYS A O 1
ATOM 728 N N . ARG A 1 94 ? -8.723 -3.731 5.305 1.00 84.62 94 ARG A N 1
ATOM 729 C CA . ARG A 1 94 ? -9.416 -2.469 5.592 1.00 84.62 94 ARG A CA 1
ATOM 730 C C . ARG A 1 94 ? -8.671 -1.752 6.709 1.00 84.62 94 ARG A C 1
ATOM 732 O O . ARG A 1 94 ? -8.676 -2.218 7.846 1.00 84.62 94 ARG A O 1
ATOM 739 N N . ILE A 1 95 ? -8.075 -0.609 6.399 1.00 81.69 95 ILE A N 1
ATOM 740 C CA . ILE A 1 95 ? -7.568 0.303 7.423 1.00 81.69 95 ILE A CA 1
ATOM 741 C C . ILE A 1 95 ? -8.776 1.064 7.978 1.00 81.69 95 ILE A C 1
ATOM 743 O O . ILE A 1 95 ? -9.502 1.693 7.204 1.00 81.69 95 ILE A O 1
ATOM 747 N N . PRO A 1 96 ? -9.056 0.974 9.289 1.00 79.00 96 PRO A N 1
ATOM 748 C CA . PRO A 1 96 ? -10.109 1.770 9.896 1.00 79.00 96 PRO A CA 1
ATOM 749 C C . PRO A 1 96 ? -9.839 3.253 9.653 1.00 79.00 96 PRO A C 1
ATOM 751 O O . PRO A 1 96 ? -8.719 3.724 9.854 1.00 79.00 96 PRO A O 1
ATOM 754 N N . TYR A 1 97 ? -10.869 3.980 9.229 1.00 76.94 97 TYR A N 1
ATOM 755 C CA . TYR A 1 97 ? -10.782 5.426 9.148 1.00 76.94 97 TYR A CA 1
ATOM 756 C C . TYR A 1 97 ? -10.642 5.984 10.565 1.00 76.94 97 TYR A C 1
ATOM 758 O O . TYR A 1 97 ? -11.417 5.635 11.453 1.00 76.94 97 TYR A O 1
ATOM 766 N N . ASN A 1 98 ? -9.633 6.821 10.776 1.00 70.94 98 ASN A N 1
ATOM 767 C CA . ASN A 1 98 ? -9.472 7.589 11.998 1.00 70.94 98 ASN A CA 1
ATOM 768 C C . ASN A 1 98 ? -9.207 9.043 11.588 1.00 70.94 98 ASN A C 1
ATOM 770 O O . ASN A 1 98 ? -8.107 9.370 11.139 1.00 70.94 98 ASN A O 1
ATOM 774 N N . SER A 1 99 ? -10.234 9.888 11.693 1.00 65.06 99 SER A N 1
ATOM 775 C CA . SER A 1 99 ? -10.157 11.330 11.428 1.00 65.06 99 SER A CA 1
ATOM 776 C C . SER A 1 99 ? -9.609 12.134 12.598 1.00 65.06 99 SER A C 1
ATOM 778 O O . SER A 1 99 ? -9.463 13.345 12.447 1.00 65.06 99 SER A O 1
ATOM 780 N N . GLU A 1 100 ? -9.267 11.516 13.734 1.00 62.34 100 GLU A N 1
ATOM 781 C CA . GLU A 1 100 ? -8.714 12.203 14.907 1.00 62.34 100 GLU A CA 1
ATOM 782 C C . GLU A 1 100 ? -7.262 12.658 14.658 1.00 62.34 100 GLU A C 1
ATOM 784 O O . GLU A 1 100 ? -6.326 12.363 15.408 1.00 62.34 100 GLU A O 1
ATOM 789 N N . LYS A 1 101 ? -7.030 13.428 13.594 1.00 66.44 101 LYS A N 1
ATOM 790 C CA . LYS A 1 101 ? -5.892 14.332 13.519 1.00 66.44 101 LYS A CA 1
ATOM 791 C C . LYS A 1 101 ? -6.155 15.430 14.542 1.00 66.44 101 LYS A C 1
ATOM 793 O O . LYS A 1 101 ? -6.734 16.458 14.218 1.00 66.44 101 LYS A O 1
ATOM 798 N N . LYS A 1 102 ? -5.677 15.242 15.775 1.00 61.12 102 LYS A N 1
ATOM 799 C CA . LYS A 1 102 ? -5.756 16.259 16.846 1.00 61.12 102 LYS A CA 1
ATOM 800 C C . LYS A 1 102 ? -5.136 17.614 16.470 1.00 61.12 102 LYS A C 1
ATOM 802 O O . LYS A 1 102 ? -5.370 18.603 17.143 1.00 61.12 102 LYS A O 1
ATOM 807 N N . THR A 1 103 ? -4.351 17.658 15.395 1.00 62.09 103 THR A N 1
ATOM 808 C CA . THR A 1 103 ? -3.733 18.873 14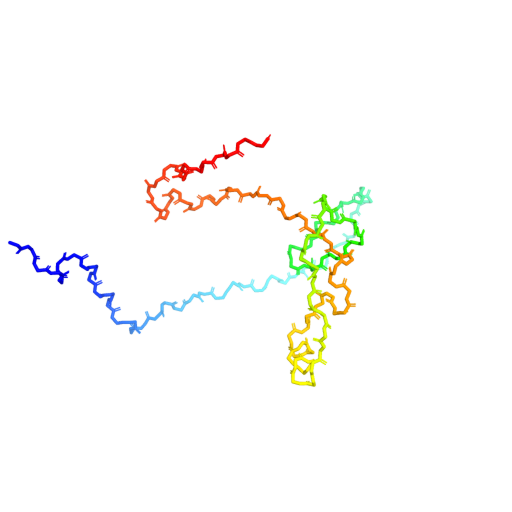.854 1.00 62.09 103 THR A CA 1
ATOM 809 C C . THR A 1 103 ? -4.516 19.500 13.702 1.00 62.09 103 THR A C 1
ATOM 811 O O . THR A 1 103 ? -4.046 20.488 13.151 1.00 62.09 103 THR A O 1
ATOM 814 N N . PHE A 1 104 ? -5.674 18.954 13.306 1.00 65.69 104 PHE A N 1
ATOM 815 C CA . PHE A 1 104 ? -6.476 19.493 12.204 1.00 65.69 104 PHE A CA 1
ATOM 816 C C . PHE A 1 104 ? -6.890 20.935 12.502 1.00 65.69 104 PHE A C 1
ATOM 818 O O . PHE A 1 104 ? -6.421 21.849 11.828 1.00 65.69 104 PHE A O 1
ATOM 825 N N . GLN A 1 105 ? -7.630 21.150 13.589 1.00 68.88 105 GLN A N 1
ATOM 826 C CA . GLN A 1 105 ? -8.053 22.480 14.026 1.00 68.88 105 GLN A CA 1
ATOM 827 C C . GLN A 1 105 ? -6.855 23.417 14.255 1.00 68.88 105 GLN A C 1
ATOM 829 O O . GLN A 1 105 ? -6.841 24.535 13.757 1.00 68.88 105 GLN A O 1
ATOM 834 N N . GLN A 1 106 ? -5.792 22.937 14.914 1.00 73.56 106 GLN A N 1
ATOM 835 C CA . GLN A 1 106 ? -4.587 23.734 15.180 1.00 73.56 106 GLN A CA 1
ATOM 836 C C . GLN A 1 106 ? -3.861 24.196 13.902 1.00 73.56 106 GLN A C 1
ATOM 838 O O . GLN A 1 106 ? -3.232 25.249 13.908 1.00 73.56 106 GLN A O 1
ATOM 843 N N . LYS A 1 107 ? -3.912 23.412 12.816 1.00 74.31 107 LYS A N 1
ATOM 844 C CA . LYS A 1 107 ? -3.221 23.720 11.551 1.00 74.31 107 LYS A CA 1
ATOM 845 C C . LYS A 1 107 ? -4.101 24.405 10.510 1.00 74.31 107 LYS A C 1
ATOM 847 O O . LYS A 1 107 ? -3.570 25.150 9.697 1.00 74.31 107 LYS A O 1
ATOM 852 N N . THR A 1 108 ? -5.400 24.111 10.487 1.00 74.00 108 THR A N 1
ATOM 853 C CA . THR A 1 108 ? -6.334 24.627 9.466 1.00 74.00 108 THR A CA 1
ATOM 854 C C . THR A 1 108 ? -7.305 25.676 9.992 1.00 74.00 108 THR A C 1
ATOM 856 O O . THR A 1 108 ? -7.906 26.371 9.185 1.00 74.00 108 THR A O 1
ATOM 859 N N . GLY A 1 109 ? -7.471 25.814 11.312 1.00 79.12 109 GLY A N 1
ATOM 860 C CA . GLY A 1 109 ? -8.457 26.725 11.905 1.00 79.12 109 GLY A CA 1
ATOM 861 C C . GLY A 1 109 ? -9.913 26.344 11.615 1.00 79.12 109 GLY A C 1
ATOM 862 O O . GLY A 1 109 ? -10.812 27.117 11.916 1.00 79.12 109 GLY A O 1
ATOM 863 N N . MET A 1 110 ? -10.145 25.170 11.022 1.00 72.00 110 MET A N 1
ATOM 864 C CA . MET A 1 110 ? -11.465 24.650 10.682 1.00 72.00 110 MET A CA 1
ATOM 865 C C . MET A 1 110 ? -11.847 23.538 11.661 1.00 72.00 110 MET A C 1
ATOM 867 O O . MET A 1 110 ? -11.001 22.722 12.036 1.00 72.00 110 MET A O 1
ATOM 871 N N . ASP A 1 111 ? -13.120 23.481 12.053 1.00 71.31 111 ASP A N 1
ATOM 872 C CA . ASP A 1 111 ? -13.627 22.485 13.011 1.00 71.31 111 ASP A CA 1
ATOM 873 C C . ASP A 1 111 ? -13.845 21.093 12.387 1.00 71.31 111 ASP A C 1
ATOM 875 O O . ASP A 1 111 ? -13.988 20.098 13.096 1.00 71.31 111 ASP A O 1
ATOM 879 N N . GLY A 1 112 ? -13.800 20.981 11.057 1.00 68.12 112 GLY A N 1
ATOM 880 C CA . GLY A 1 112 ? -13.872 19.707 10.349 1.00 68.12 112 GLY A CA 1
ATOM 881 C C . GLY A 1 112 ? -13.866 19.861 8.830 1.00 68.12 112 GLY A C 1
ATOM 882 O O . GLY A 1 112 ? -13.815 20.968 8.298 1.00 68.12 112 GLY A O 1
ATOM 883 N N . LEU A 1 113 ? -13.921 18.724 8.137 1.00 63.72 113 LEU A N 1
ATOM 884 C CA . LEU A 1 113 ? -14.298 18.641 6.726 1.00 63.72 113 LEU A CA 1
ATOM 885 C C . LEU A 1 113 ? -15.687 18.002 6.669 1.00 63.72 113 LEU A C 1
ATOM 887 O O . LEU A 1 113 ? -15.872 16.906 7.201 1.00 63.72 113 LEU A O 1
ATOM 891 N N . GLU A 1 114 ? -16.646 18.649 6.016 1.00 67.88 114 GLU A N 1
ATOM 892 C CA . GLU A 1 114 ? -17.935 18.032 5.704 1.00 67.88 114 GLU A CA 1
ATOM 893 C C . GLU A 1 114 ? -17.728 17.001 4.588 1.00 67.88 114 GLU A C 1
ATOM 895 O O . GLU A 1 114 ? -17.612 17.325 3.407 1.00 67.88 114 GLU A O 1
ATOM 900 N N . GLY A 1 115 ? -17.599 15.731 4.970 1.00 56.09 115 GLY A N 1
ATOM 901 C CA . GLY A 1 115 ? -17.591 14.624 4.023 1.00 56.09 115 GLY A CA 1
ATOM 902 C C . GLY A 1 115 ? -19.022 14.252 3.659 1.00 56.09 115 GLY A C 1
ATOM 903 O O . GLY A 1 115 ? -19.795 13.877 4.538 1.00 56.09 115 GLY A O 1
ATOM 904 N N . MET A 1 116 ? -19.382 14.306 2.373 1.00 40.38 116 MET A N 1
ATOM 905 C CA . MET A 1 116 ? -20.632 13.700 1.915 1.00 40.38 116 MET A CA 1
ATOM 906 C C . MET A 1 116 ? -20.562 12.183 2.122 1.00 40.38 116 MET A C 1
ATOM 908 O O . MET A 1 116 ? -19.928 11.458 1.352 1.00 40.38 116 MET A O 1
ATOM 912 N N . CYS A 1 117 ? -21.224 11.692 3.165 1.00 46.38 117 CYS A N 1
ATOM 913 C CA . CYS A 1 117 ? -21.546 10.281 3.304 1.00 46.38 117 CYS A CA 1
ATOM 914 C C . CYS A 1 117 ? -22.629 9.941 2.271 1.00 46.38 117 CYS A C 1
ATOM 916 O O . CYS A 1 117 ? -23.814 10.133 2.528 1.00 46.38 117 CYS A O 1
ATOM 918 N N . HIS A 1 118 ? -22.241 9.445 1.094 1.00 45.28 118 HIS A N 1
ATOM 919 C CA . HIS A 1 118 ? -23.192 8.736 0.240 1.00 45.28 118 HIS A CA 1
ATOM 920 C C . HIS A 1 118 ? -23.603 7.449 0.964 1.00 45.28 118 HIS A C 1
ATOM 922 O O . HIS A 1 118 ? -22.804 6.526 1.128 1.00 45.28 118 HIS A O 1
ATOM 928 N N . GLN A 1 119 ? -24.844 7.436 1.442 1.00 39.66 119 GLN A N 1
ATOM 929 C CA . GLN A 1 119 ? -25.504 6.264 1.993 1.00 39.66 119 GLN A CA 1
ATOM 930 C C . GLN A 1 119 ? -25.710 5.259 0.847 1.00 39.66 119 GLN A C 1
ATOM 932 O O . GLN A 1 119 ? -26.407 5.566 -0.120 1.00 39.66 119 GLN A O 1
ATOM 937 N N . LEU A 1 120 ? -25.052 4.101 0.935 1.00 38.44 120 LEU A N 1
ATOM 938 C CA . LEU A 1 120 ? -25.372 2.908 0.143 1.00 38.44 120 LEU A CA 1
ATOM 939 C C . LEU A 1 120 ? -26.477 2.114 0.839 1.00 38.44 120 LEU A C 1
ATOM 941 O O . LEU A 1 120 ? -26.422 2.031 2.090 1.00 38.44 120 LEU A O 1
#

Radius of gyration: 24.69 Å; chains: 1; bounding box: 46×58×55 Å

Organism: NCBI:txid1903189

Foldseek 3Di:
DDPVVVVDDDDDPPPPDDDDDDDDDDDDDDDDDDDDDDDPDPPPDPPPDDDFDFDADDDDDPDADDQDDDPVRVVVCVVVVDDDGPPPNRGDDDDDDDPPPVCCCVPPVDPDDPDPPPDD

pLDDT: mean 71.95, std 16.47, range [38.44, 95.12]

Sequence (120 aa):
MVPVASLLNPAPPSFESFPEYPTPPFMKYSKQSPPPLAPPKKQKMSKAAATFVKGKPKGKVNYPPYEIQDEATAAEHEKFEVQPIGRIGEYPKRIPYNSEKKTFQQKTGMDGLEGMCHQL

Secondary structure (DSSP, 8-state):
---GGGGSPPPPPP-S----PPPPP-------PPPP----------TTS--------SS--SSPPP----HHHHHHHHHTT----S-GGG----PPP----TTHHHHH--S---------